Protein AF-K0SIJ0-F1 (afdb_monomer)

InterPro domains:
  IPR002189 F-actin-capping protein subunit alpha [PF01267] (3-101)
  IPR002189 F-actin-capping protein subunit alpha [PTHR10653] (5-101)
  IPR037282 F-actin-capping protein subunit alpha/beta [SSF90096] (18-100)
  IPR042276 F-actin-capping protein subunit alpha/beta, domain 2 [G3DSA:3.90.1150.210] (1-80)

Structure (mmCIF, N/CA/C/O backbone):
data_AF-K0SIJ0-F1
#
_entry.id   AF-K0SIJ0-F1
#
loop_
_atom_site.group_PDB
_atom_site.id
_atom_site.type_symbol
_atom_site.label_atom_id
_atom_site.label_alt_id
_atom_site.label_comp_id
_atom_site.label_asym_id
_atom_site.label_entity_id
_atom_site.label_seq_id
_atom_site.pdbx_PDB_ins_code
_atom_site.Cartn_x
_atom_site.Cartn_y
_atom_site.Cartn_z
_atom_site.occupancy
_atom_site.B_iso_or_equiv
_atom_site.auth_seq_id
_atom_site.auth_comp_id
_atom_site.auth_asym_id
_atom_site.auth_atom_id
_atom_site.pdbx_PDB_model_num
ATOM 1 N N . GLY A 1 1 ? -9.998 -0.681 32.435 1.00 68.94 1 GLY A N 1
ATOM 2 C CA . GLY A 1 1 ? -10.639 -0.307 31.168 1.00 68.94 1 GLY A CA 1
ATOM 3 C C . GLY A 1 1 ? -10.940 -1.568 30.394 1.00 68.94 1 GLY A C 1
ATOM 4 O O . GLY A 1 1 ? -10.739 -2.656 30.930 1.00 68.94 1 GLY A O 1
ATOM 5 N N . GLY A 1 2 ? -11.420 -1.423 29.164 1.00 82.19 2 GLY A N 1
ATOM 6 C CA . GLY A 1 2 ? -11.471 -2.531 28.208 1.00 82.19 2 GLY A CA 1
ATOM 7 C C . GLY A 1 2 ? -10.189 -2.582 27.381 1.00 82.19 2 GLY A C 1
ATOM 8 O O . GLY A 1 2 ? -9.388 -1.650 27.427 1.00 82.19 2 GLY A O 1
ATOM 9 N N . THR A 1 3 ? -10.002 -3.644 26.606 1.00 89.12 3 THR A N 1
ATOM 10 C CA . THR A 1 3 ? -8.969 -3.703 25.566 1.00 89.12 3 THR A CA 1
ATOM 11 C C . THR A 1 3 ? -9.605 -4.017 24.219 1.00 89.12 3 THR A C 1
ATOM 13 O O . THR A 1 3 ? -10.635 -4.689 24.145 1.00 89.12 3 THR A O 1
ATOM 16 N N . VAL A 1 4 ? -9.002 -3.506 23.149 1.00 90.44 4 VAL A N 1
ATOM 17 C CA . VAL A 1 4 ? -9.389 -3.780 21.763 1.00 90.44 4 VAL A CA 1
ATOM 18 C C . VAL A 1 4 ? -8.168 -4.310 21.026 1.00 90.44 4 VAL A C 1
ATOM 20 O O . VAL A 1 4 ? -7.085 -3.743 21.121 1.00 90.44 4 VAL A O 1
ATOM 23 N N . SER A 1 5 ? -8.352 -5.403 20.298 1.00 93.38 5 SER A N 1
ATOM 24 C CA . SER A 1 5 ? -7.371 -5.996 19.387 1.00 93.38 5 SER A CA 1
ATOM 25 C C . SER A 1 5 ? -8.087 -6.417 18.113 1.00 93.38 5 SER A C 1
ATOM 27 O O . SER A 1 5 ? -9.277 -6.744 18.158 1.00 93.38 5 SER A O 1
ATOM 29 N N . GLY A 1 6 ? -7.381 -6.482 16.991 1.00 92.88 6 GLY A N 1
ATOM 30 C CA . GLY A 1 6 ? -8.008 -6.919 15.750 1.00 92.88 6 GLY A CA 1
ATOM 31 C C . GLY A 1 6 ? -7.063 -6.939 14.566 1.00 92.88 6 GLY A C 1
ATOM 32 O O . GLY A 1 6 ? -5.880 -6.639 14.686 1.00 92.88 6 GLY A O 1
ATOM 33 N N . ASN A 1 7 ? -7.611 -7.301 13.410 1.00 93.81 7 ASN A N 1
ATOM 34 C CA . ASN A 1 7 ? -6.877 -7.334 12.156 1.00 93.81 7 ASN A CA 1
ATOM 35 C C . ASN A 1 7 ? -7.584 -6.465 11.118 1.00 93.81 7 ASN A C 1
ATOM 37 O O . ASN A 1 7 ? -8.798 -6.577 10.945 1.00 93.81 7 ASN A O 1
ATOM 41 N N . THR A 1 8 ? -6.807 -5.691 10.369 1.00 93.69 8 THR A N 1
ATOM 42 C CA . THR A 1 8 ? -7.262 -5.008 9.157 1.00 93.69 8 THR A CA 1
ATOM 43 C C . THR A 1 8 ? -6.811 -5.811 7.948 1.00 93.69 8 THR A C 1
ATOM 45 O O . THR A 1 8 ? -5.625 -6.110 7.792 1.00 93.69 8 THR A O 1
ATOM 48 N N . VAL A 1 9 ? -7.760 -6.161 7.081 1.00 95.25 9 VAL A N 1
ATOM 49 C CA . VAL A 1 9 ? -7.507 -6.913 5.848 1.00 95.25 9 VAL A CA 1
ATOM 50 C C . VAL A 1 9 ? -7.860 -6.036 4.655 1.00 95.25 9 VAL A C 1
ATOM 52 O O . VAL A 1 9 ? -8.988 -5.561 4.545 1.00 95.25 9 VAL A O 1
ATOM 55 N N . VAL A 1 10 ? -6.895 -5.830 3.759 1.00 94.62 10 VAL A N 1
ATOM 56 C CA . VAL A 1 10 ? -7.072 -5.060 2.524 1.00 94.62 10 VAL A CA 1
ATOM 57 C C . VAL A 1 10 ? -6.821 -5.969 1.333 1.00 94.62 10 VAL A C 1
ATOM 59 O O . VAL A 1 10 ? -5.711 -6.467 1.139 1.00 94.62 10 VAL A O 1
ATOM 62 N N . CYS A 1 11 ? -7.863 -6.147 0.526 1.00 95.31 11 CYS A N 1
ATOM 63 C CA . CYS A 1 11 ? -7.836 -6.927 -0.701 1.00 95.31 11 CYS A CA 1
ATOM 64 C C . CYS A 1 11 ? -8.227 -6.023 -1.865 1.00 95.31 11 CYS A C 1
ATOM 66 O O . CYS A 1 11 ? -9.340 -5.496 -1.886 1.00 95.31 11 CYS A O 1
ATOM 68 N N . THR A 1 12 ? -7.339 -5.851 -2.839 1.00 92.81 12 THR A N 1
ATOM 69 C CA . THR A 1 12 ? -7.667 -5.133 -4.073 1.00 92.81 12 THR A CA 1
ATOM 70 C C . THR A 1 12 ? -7.276 -5.954 -5.290 1.00 92.81 12 THR A C 1
ATOM 72 O O . THR A 1 12 ? -6.305 -6.713 -5.283 1.00 92.81 12 THR A O 1
ATOM 75 N N . LEU A 1 13 ? -8.075 -5.807 -6.340 1.00 93.56 13 LEU A N 1
ATOM 76 C CA . LEU A 1 13 ? -7.885 -6.448 -7.628 1.00 93.56 13 LEU A CA 1
ATOM 77 C C . LEU A 1 13 ? -7.997 -5.367 -8.697 1.00 93.56 13 LEU A C 1
ATOM 79 O O . LEU A 1 13 ? -9.026 -4.702 -8.801 1.00 93.56 13 LEU A O 1
ATOM 83 N N . ALA A 1 14 ? -6.948 -5.223 -9.497 1.00 92.81 14 ALA A N 1
ATOM 84 C CA . ALA A 1 14 ? -6.950 -4.403 -10.694 1.00 92.81 14 ALA A CA 1
ATOM 85 C C . ALA A 1 14 ? -6.738 -5.308 -11.909 1.00 92.81 14 ALA A C 1
ATOM 87 O O . ALA A 1 14 ? -5.757 -6.055 -11.985 1.00 92.81 14 ALA A O 1
ATOM 88 N N . PHE A 1 15 ? -7.668 -5.235 -12.858 1.00 92.88 15 PHE A N 1
ATOM 89 C CA . PHE A 1 15 ? -7.581 -5.930 -14.133 1.00 92.88 15 PHE A CA 1
ATOM 90 C C . PHE A 1 15 ? -7.748 -4.910 -15.259 1.00 92.88 15 PHE A C 1
ATOM 92 O O . PHE A 1 15 ? -8.817 -4.342 -15.455 1.00 92.88 15 PHE A O 1
ATOM 99 N N . GLU A 1 16 ? -6.675 -4.644 -15.994 1.00 91.31 16 GLU A N 1
ATOM 100 C CA . GLU A 1 16 ? -6.721 -3.753 -17.152 1.00 91.31 16 GLU A CA 1
ATOM 101 C C . GLU A 1 16 ? -5.650 -4.170 -18.162 1.00 91.31 16 GLU A C 1
ATOM 103 O O . GLU A 1 16 ? -4.560 -4.603 -17.787 1.00 91.31 16 GLU A O 1
ATOM 108 N N . SER A 1 17 ? -5.967 -4.070 -19.458 1.00 83.38 17 SER A N 1
ATOM 109 C CA . SER A 1 17 ? -5.029 -4.322 -20.566 1.00 83.38 17 SER A CA 1
ATOM 110 C C . SER A 1 17 ? -4.270 -5.661 -20.482 1.00 83.38 17 SER A C 1
ATOM 112 O O . SER A 1 17 ? -3.088 -5.743 -20.807 1.00 83.38 17 SER A O 1
ATOM 114 N N . GLY A 1 18 ? -4.946 -6.726 -20.036 1.00 81.88 18 GLY A N 1
ATOM 115 C CA . GLY A 1 18 ? -4.373 -8.075 -19.933 1.00 81.88 18 GLY A CA 1
ATOM 116 C C . GLY A 1 18 ? -3.495 -8.320 -18.700 1.00 81.88 18 GLY A C 1
ATOM 117 O O . GLY A 1 18 ? -3.004 -9.434 -18.526 1.00 81.88 18 GLY A O 1
ATOM 118 N N . ALA A 1 19 ? -3.318 -7.326 -17.827 1.00 82.38 19 ALA A N 1
ATOM 119 C CA . ALA A 1 19 ? -2.667 -7.503 -16.536 1.00 82.38 19 ALA A CA 1
ATOM 120 C C . ALA A 1 19 ? -3.692 -7.859 -15.447 1.00 82.38 19 ALA A C 1
ATOM 122 O O . ALA A 1 19 ? -4.802 -7.330 -15.428 1.00 82.38 19 ALA A O 1
ATOM 123 N N . ASN A 1 20 ? -3.293 -8.735 -14.523 1.00 93.56 20 ASN A N 1
ATOM 124 C CA . ASN A 1 20 ? -4.025 -9.061 -13.299 1.00 93.56 20 ASN A CA 1
ATOM 125 C C . ASN A 1 20 ? -3.108 -8.749 -12.115 1.00 93.56 20 ASN A C 1
ATOM 127 O O . ASN A 1 20 ? -2.128 -9.462 -11.883 1.00 93.56 20 ASN A O 1
ATOM 131 N N . VAL A 1 21 ? -3.393 -7.652 -11.417 1.00 93.31 21 VAL A N 1
ATOM 132 C CA . VAL A 1 21 ? -2.611 -7.191 -10.268 1.00 93.31 21 VAL A CA 1
ATOM 133 C C . VAL A 1 21 ? -3.479 -7.287 -9.026 1.00 93.31 21 VAL A C 1
ATOM 135 O O . VAL A 1 21 ? -4.582 -6.746 -8.979 1.00 93.31 21 VAL A O 1
ATOM 138 N N . GLN A 1 22 ? -2.964 -7.979 -8.015 1.00 94.88 22 GLN A N 1
ATOM 139 C CA . GLN A 1 22 ? -3.660 -8.214 -6.758 1.00 94.88 22 GLN A CA 1
ATOM 140 C C . GLN A 1 22 ? -2.808 -7.733 -5.595 1.00 94.88 22 GLN A C 1
ATOM 142 O O . GLN A 1 22 ? -1.605 -7.997 -5.545 1.00 94.88 22 GLN A O 1
ATOM 147 N N . LEU A 1 23 ? -3.452 -7.058 -4.651 1.00 94.12 23 LEU A N 1
ATOM 148 C CA . LEU A 1 23 ? -2.889 -6.743 -3.349 1.00 94.12 23 LEU A CA 1
ATOM 149 C C . LEU A 1 23 ? -3.697 -7.491 -2.296 1.00 94.12 23 LEU A C 1
ATOM 151 O O . LEU A 1 23 ? -4.915 -7.351 -2.231 1.00 94.12 23 LEU A O 1
ATOM 155 N N . HIS A 1 24 ? -3.001 -8.247 -1.455 1.00 95.88 24 HIS A N 1
ATOM 156 C CA . HIS A 1 24 ? -3.559 -8.846 -0.253 1.00 95.88 24 HIS A CA 1
ATOM 157 C C . HIS A 1 24 ? -2.659 -8.466 0.918 1.00 95.88 24 HIS A C 1
ATOM 159 O O . HIS A 1 24 ? -1.501 -8.884 0.974 1.00 95.88 24 HIS A O 1
ATOM 165 N N . SER A 1 25 ? -3.177 -7.655 1.833 1.00 95.56 25 SER A N 1
ATOM 166 C CA . SER A 1 25 ? -2.448 -7.196 3.011 1.00 95.56 25 SER A CA 1
ATOM 167 C C . SER A 1 25 ? -3.252 -7.469 4.270 1.00 95.56 25 SER A C 1
ATOM 169 O O . SER A 1 25 ? -4.467 -7.275 4.306 1.00 95.56 25 SER A O 1
ATOM 171 N N . THR A 1 26 ? -2.563 -7.916 5.311 1.00 95.44 26 THR A N 1
ATOM 172 C CA . THR A 1 26 ? -3.140 -8.141 6.633 1.00 95.44 26 THR A CA 1
ATOM 173 C C . THR A 1 26 ? -2.255 -7.456 7.656 1.00 95.44 26 THR A C 1
ATOM 175 O O . THR A 1 26 ? -1.058 -7.732 7.732 1.00 95.44 26 THR A O 1
ATOM 178 N N . LEU A 1 27 ? -2.842 -6.545 8.423 1.00 94.00 27 LEU A N 1
ATOM 179 C CA . LEU A 1 27 ? -2.191 -5.877 9.540 1.00 94.00 27 LEU A CA 1
ATOM 180 C C . LEU A 1 27 ? -2.880 -6.323 10.821 1.00 94.00 27 LEU A C 1
ATOM 182 O O . LEU A 1 27 ? -4.094 -6.187 10.943 1.00 94.00 27 LEU A O 1
ATOM 186 N N . SER A 1 28 ? -2.102 -6.851 11.756 1.00 94.44 28 SER A N 1
ATOM 187 C CA . SER A 1 28 ? -2.576 -7.203 13.089 1.00 94.44 28 SER A CA 1
ATOM 188 C C . SER A 1 28 ? -2.250 -6.092 14.070 1.00 94.44 28 SER A C 1
ATOM 190 O O . SER A 1 28 ? -1.145 -5.550 14.046 1.00 94.44 28 SER A O 1
ATOM 192 N N . PHE A 1 29 ? -3.214 -5.789 14.929 1.00 93.12 29 PHE A N 1
ATOM 193 C CA . PHE A 1 29 ? -3.084 -4.846 16.025 1.00 93.12 29 PHE A CA 1
ATOM 194 C C . PHE A 1 29 ? -3.183 -5.607 17.340 1.00 93.12 29 PHE A C 1
ATOM 196 O O . PHE A 1 29 ? -4.179 -6.292 17.608 1.00 93.12 29 PHE A O 1
ATOM 203 N N . ASP A 1 30 ? -2.138 -5.469 18.150 1.00 91.25 30 ASP A N 1
ATOM 204 C CA . ASP A 1 30 ? -2.096 -6.011 19.502 1.00 91.25 30 ASP A CA 1
ATOM 205 C C . ASP A 1 30 ? -3.154 -5.350 20.394 1.00 91.25 30 ASP A C 1
ATOM 207 O O . ASP A 1 30 ? -3.767 -4.343 20.034 1.00 91.25 30 ASP A O 1
ATOM 211 N N . GLN A 1 31 ? -3.386 -5.923 21.577 1.00 90.06 31 GLN A N 1
ATOM 212 C CA . GLN A 1 31 ? -4.323 -5.343 22.535 1.00 90.06 31 GLN A CA 1
ATOM 213 C C . GLN A 1 31 ? -3.916 -3.923 22.916 1.00 90.06 31 GLN A C 1
ATOM 215 O O . GLN A 1 31 ? -2.841 -3.695 23.470 1.00 90.06 31 GLN A O 1
ATOM 220 N N . VAL A 1 32 ? -4.832 -2.987 22.689 1.00 87.88 32 VAL A N 1
ATOM 221 C CA . VAL A 1 32 ? -4.715 -1.617 23.165 1.00 87.88 32 VAL A CA 1
ATOM 222 C C . VAL A 1 32 ? -5.803 -1.327 24.181 1.00 87.88 32 VAL A C 1
ATOM 224 O O . VAL A 1 32 ? -6.965 -1.681 23.984 1.00 87.88 32 VAL A O 1
ATOM 227 N N . GLU A 1 33 ? -5.427 -0.670 25.273 1.00 85.88 33 GLU A N 1
ATOM 228 C CA . GLU A 1 33 ? -6.369 -0.215 26.286 1.00 85.88 33 GLU A CA 1
ATOM 229 C C . GLU A 1 33 ? -7.323 0.847 25.744 1.00 85.88 33 GLU A C 1
ATOM 231 O O . GLU A 1 33 ? -6.938 1.755 25.001 1.00 85.88 33 GLU A O 1
ATOM 236 N N . VAL A 1 34 ? -8.582 0.738 26.162 1.00 84.06 34 VAL A N 1
ATOM 237 C CA . VAL A 1 34 ? -9.640 1.674 25.809 1.00 84.06 34 VAL A CA 1
ATOM 238 C C . VAL A 1 34 ? -10.378 2.135 27.059 1.00 84.06 34 VAL A C 1
ATOM 240 O O . VAL A 1 34 ? -11.042 1.351 27.752 1.00 84.06 34 VAL A O 1
ATOM 243 N N . GLY A 1 35 ? -10.281 3.443 27.297 1.00 69.81 35 GLY A N 1
ATOM 244 C CA . GLY A 1 35 ? -10.971 4.157 28.364 1.00 69.81 35 GLY A CA 1
ATOM 245 C C . GLY A 1 35 ? -10.471 3.837 29.783 1.00 69.81 35 GLY A C 1
ATOM 246 O O . GLY A 1 35 ? -9.769 2.847 30.016 1.00 69.81 35 GLY A O 1
ATOM 247 N N . PRO A 1 36 ? -10.842 4.669 30.771 1.00 67.81 36 PRO A N 1
ATOM 248 C CA . PRO A 1 36 ? -10.555 4.391 32.175 1.00 67.81 36 PRO A CA 1
ATOM 249 C C . PRO A 1 36 ? -11.266 3.105 32.659 1.00 67.81 36 PRO A C 1
ATOM 251 O O . PRO A 1 36 ? -12.228 2.646 32.039 1.00 67.81 36 PRO A O 1
ATOM 254 N N . PRO A 1 37 ? -10.810 2.471 33.758 1.00 62.44 37 PRO A N 1
ATOM 255 C CA . PRO A 1 37 ? -11.571 1.425 34.446 1.00 62.44 37 PRO A CA 1
ATOM 256 C C . PRO A 1 37 ? -12.950 1.966 34.836 1.00 62.44 37 PRO A C 1
ATOM 258 O O . PRO A 1 37 ? -13.052 2.931 35.584 1.00 62.44 37 PRO A O 1
ATOM 261 N N . THR A 1 38 ? -14.000 1.386 34.263 1.00 58.62 38 THR A N 1
ATOM 262 C CA . THR A 1 38 ? -15.373 1.893 34.327 1.00 58.62 38 THR A CA 1
ATOM 263 C C . THR A 1 38 ? -15.926 1.912 35.752 1.00 58.62 38 THR A C 1
ATOM 265 O O . THR A 1 38 ? -16.074 0.862 36.375 1.00 58.62 38 THR A O 1
ATOM 268 N N . LEU A 1 39 ? -16.323 3.100 36.217 1.00 56.56 39 LEU A N 1
ATOM 269 C CA . LEU A 1 39 ? -17.556 3.269 36.986 1.00 56.56 39 LEU A CA 1
ATOM 270 C C . LEU A 1 39 ? -18.689 3.441 35.959 1.00 56.56 39 LEU A C 1
ATOM 272 O O . LEU A 1 39 ? -18.492 4.088 34.936 1.00 56.56 39 LEU A O 1
ATOM 276 N N . LEU A 1 40 ? -19.829 2.801 36.206 1.00 57.31 40 LEU A N 1
ATOM 277 C CA . LEU A 1 40 ? -20.952 2.516 35.294 1.00 57.31 40 LEU A CA 1
ATOM 278 C C . LEU A 1 40 ? -21.629 3.701 34.559 1.00 57.31 40 LEU A C 1
ATOM 280 O O . LEU A 1 40 ? -22.631 3.478 33.892 1.00 57.31 40 LEU A O 1
ATOM 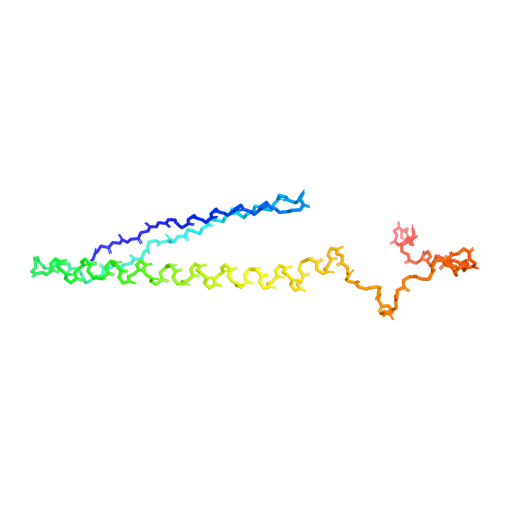284 N N . GLU A 1 41 ? -21.146 4.939 34.659 1.00 58.88 41 GLU A N 1
ATOM 285 C CA . GLU A 1 41 ? -21.980 6.118 34.371 1.00 58.88 41 GLU A CA 1
ATOM 286 C C . GLU A 1 41 ? -21.829 6.767 32.985 1.00 58.88 41 GLU A C 1
ATOM 288 O O . GLU A 1 41 ? -22.529 7.738 32.726 1.00 58.88 41 GLU A O 1
ATOM 293 N N . ASP A 1 42 ? -21.012 6.255 32.053 1.00 74.31 42 ASP A N 1
ATOM 294 C CA . ASP A 1 42 ? -20.912 6.913 30.734 1.00 74.31 42 ASP A CA 1
ATOM 295 C C . ASP A 1 42 ? -20.567 5.974 29.559 1.00 74.31 42 ASP A C 1
ATOM 297 O O . ASP A 1 42 ? -19.508 6.043 28.925 1.00 74.31 42 ASP A O 1
ATOM 301 N N . GLU A 1 43 ? -21.496 5.066 29.244 1.00 80.75 43 GLU A N 1
ATOM 302 C CA . GLU A 1 43 ? -21.400 4.132 28.107 1.00 80.75 43 GLU A CA 1
ATOM 303 C C . GLU A 1 43 ? -21.112 4.847 26.773 1.00 80.75 43 GLU A C 1
ATOM 305 O O . GLU A 1 43 ? -20.359 4.341 25.938 1.00 80.75 43 GLU A O 1
ATOM 310 N N . ALA A 1 44 ? -21.657 6.055 26.585 1.00 83.19 44 ALA A N 1
ATOM 311 C CA . ALA A 1 44 ? -21.454 6.857 25.382 1.00 83.19 44 ALA A CA 1
ATOM 312 C C . ALA A 1 44 ? -19.994 7.324 25.223 1.00 83.19 44 ALA A C 1
ATOM 314 O O . ALA A 1 44 ? -19.442 7.270 24.119 1.00 83.19 44 ALA A O 1
ATOM 315 N N . LEU A 1 45 ? -19.340 7.743 26.313 1.00 82.25 45 LEU A N 1
ATOM 316 C CA . LEU A 1 45 ? -17.921 8.122 26.294 1.00 82.25 45 LEU A CA 1
ATOM 317 C C . LEU A 1 45 ? -17.017 6.913 26.050 1.00 82.25 45 LEU A C 1
ATOM 319 O O . LEU A 1 45 ? -15.995 7.020 25.361 1.00 82.25 45 LEU A O 1
ATOM 323 N N . TRP A 1 46 ? -17.400 5.754 26.578 1.00 83.94 46 TRP A N 1
ATOM 324 C CA . TRP A 1 46 ? -16.661 4.519 26.356 1.00 83.94 46 TRP A CA 1
ATOM 325 C C . TRP A 1 46 ? -16.754 4.053 24.897 1.00 83.94 46 TRP A C 1
ATOM 327 O O . TRP A 1 46 ? -15.723 3.803 24.269 1.00 83.94 46 TRP A O 1
ATOM 337 N N . ALA A 1 47 ? -17.957 4.049 24.313 1.00 86.44 47 ALA A N 1
ATOM 338 C CA . ALA A 1 47 ? -18.158 3.749 22.894 1.00 86.44 47 ALA A CA 1
ATOM 339 C C . ALA A 1 47 ? -17.371 4.710 21.988 1.00 86.44 47 ALA A C 1
ATOM 341 O O . ALA A 1 47 ? -16.713 4.274 21.042 1.00 86.44 47 ALA A O 1
ATOM 342 N N . LYS A 1 48 ? -17.363 6.008 22.317 1.00 88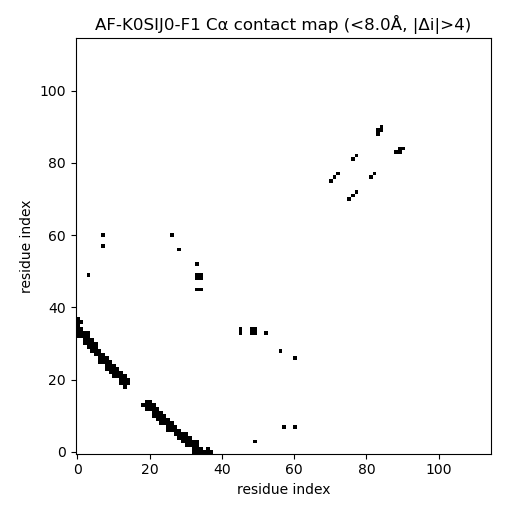.69 48 LYS A N 1
ATOM 343 C CA . LYS A 1 48 ? -16.550 6.999 21.604 1.00 88.69 48 LYS A CA 1
ATOM 344 C C . LYS A 1 48 ? -15.054 6.677 21.678 1.00 88.69 48 LYS A C 1
ATOM 346 O O . LYS A 1 48 ? -14.383 6.711 20.654 1.00 88.69 48 LYS A O 1
ATOM 351 N N . SER A 1 49 ? -14.553 6.290 22.851 1.00 87.88 49 SER A N 1
ATOM 352 C CA . SER A 1 49 ? -13.142 5.920 23.037 1.00 87.88 49 SER A CA 1
ATOM 353 C C . SER A 1 49 ? -12.738 4.705 22.191 1.00 87.88 49 SER A C 1
ATOM 355 O O . SER A 1 49 ? -11.627 4.662 21.664 1.00 87.88 49 SER A O 1
ATOM 357 N N . ILE A 1 50 ? -13.639 3.728 22.029 1.00 89.81 50 ILE A N 1
ATOM 358 C CA . ILE A 1 50 ? -13.424 2.568 21.149 1.00 89.81 50 ILE A CA 1
ATOM 359 C C . ILE A 1 50 ? -13.319 3.015 19.694 1.00 89.81 50 ILE A C 1
ATOM 361 O O . ILE A 1 50 ? -12.370 2.638 19.009 1.00 89.81 50 ILE A O 1
ATOM 365 N N . ILE A 1 51 ? -14.269 3.830 19.233 1.00 92.06 51 ILE A N 1
ATOM 366 C CA . ILE A 1 51 ? -14.296 4.325 17.851 1.00 92.06 51 ILE A CA 1
ATOM 367 C C . ILE A 1 51 ? -13.045 5.154 17.554 1.00 92.06 51 ILE A C 1
ATOM 369 O O . ILE A 1 51 ? -12.403 4.940 16.527 1.00 92.06 51 ILE A O 1
ATOM 373 N N . ASP A 1 52 ? -12.660 6.046 18.468 1.00 91.62 52 ASP A N 1
ATOM 374 C CA . ASP A 1 52 ? -11.455 6.862 18.326 1.00 91.62 52 ASP A CA 1
ATOM 375 C C . ASP A 1 52 ? -10.206 5.973 18.213 1.00 91.62 52 ASP A C 1
ATOM 377 O O . ASP A 1 52 ? -9.340 6.223 17.371 1.00 91.62 52 ASP A O 1
ATOM 381 N N . ARG A 1 53 ? -10.129 4.880 18.988 1.00 91.62 53 ARG A N 1
ATOM 382 C CA . ARG A 1 53 ? -9.001 3.946 18.895 1.00 91.62 53 ARG A CA 1
ATOM 383 C C . ARG A 1 53 ? -8.986 3.167 17.583 1.00 91.62 53 ARG A C 1
ATOM 385 O O . ARG A 1 53 ? -7.914 3.013 17.002 1.00 91.62 53 ARG A O 1
ATOM 392 N N . ILE A 1 54 ? -10.144 2.703 17.114 1.00 92.88 54 ILE A N 1
ATOM 393 C CA . ILE A 1 54 ? -10.275 2.024 15.816 1.00 92.88 54 ILE A CA 1
ATOM 394 C C . ILE A 1 54 ? -9.820 2.947 14.692 1.00 92.88 54 I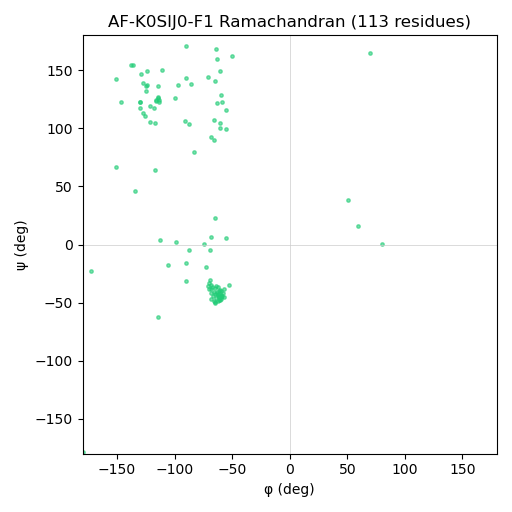LE A C 1
ATOM 396 O O . ILE A 1 54 ? -8.981 2.547 13.890 1.00 92.88 54 ILE A O 1
ATOM 400 N N . ARG A 1 55 ? -10.276 4.201 14.694 1.00 94.00 55 ARG A N 1
ATOM 401 C CA . ARG A 1 55 ? -9.874 5.194 13.697 1.00 94.00 55 ARG A CA 1
ATOM 402 C C . ARG A 1 55 ? -8.358 5.393 13.658 1.00 94.00 55 ARG A C 1
ATOM 404 O O . ARG A 1 55 ? -7.776 5.390 12.581 1.00 94.00 55 ARG A O 1
ATOM 411 N N . CYS A 1 56 ? -7.701 5.512 14.814 1.00 92.06 56 CYS A N 1
ATOM 412 C CA . CYS A 1 56 ? -6.239 5.615 14.850 1.00 92.06 56 CYS A CA 1
ATOM 413 C C . CYS A 1 56 ? -5.544 4.384 14.244 1.00 92.06 56 CYS A C 1
ATOM 415 O O . CYS A 1 56 ? -4.542 4.537 13.551 1.00 92.06 56 CYS A O 1
ATOM 417 N N . MET A 1 57 ? -6.065 3.176 14.490 1.00 92.50 57 MET A N 1
ATOM 418 C CA . MET A 1 57 ? -5.521 1.945 13.898 1.00 92.50 57 MET A CA 1
ATOM 419 C C . MET A 1 5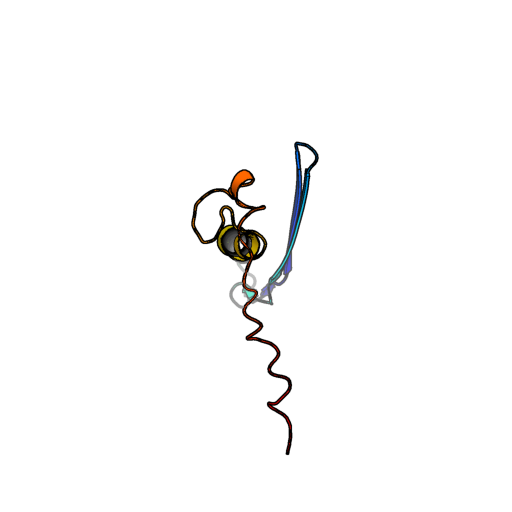7 ? -5.736 1.900 12.377 1.00 92.50 57 MET A C 1
ATOM 421 O O . MET A 1 57 ? -4.865 1.440 11.640 1.00 92.50 57 MET A O 1
ATOM 425 N N . GLU A 1 58 ? -6.869 2.404 11.884 1.00 94.19 58 GLU A N 1
ATOM 426 C CA . GLU A 1 58 ? -7.136 2.529 10.446 1.00 94.19 58 GLU A CA 1
ATOM 427 C C . GLU A 1 58 ? -6.202 3.544 9.773 1.00 94.19 58 GLU A C 1
ATOM 429 O O . GLU A 1 58 ? -5.628 3.241 8.724 1.00 94.19 58 GLU A O 1
ATOM 434 N N . ASP A 1 59 ? -5.992 4.707 10.394 1.00 95.12 59 ASP A N 1
ATOM 435 C CA . ASP A 1 59 ? -5.069 5.733 9.898 1.00 95.12 59 ASP A CA 1
ATOM 436 C C . ASP A 1 59 ? -3.630 5.180 9.808 1.00 95.12 59 ASP A C 1
ATOM 438 O O . ASP A 1 59 ? -2.968 5.326 8.775 1.00 95.12 59 ASP A O 1
ATOM 442 N N . GLU A 1 60 ? -3.173 4.452 10.836 1.00 92.88 60 GLU A N 1
ATOM 443 C CA . GLU A 1 60 ? -1.869 3.771 10.836 1.00 92.88 60 GLU A CA 1
ATOM 444 C C . GLU A 1 60 ? -1.771 2.716 9.718 1.00 92.88 60 GLU A C 1
ATOM 446 O O . GLU A 1 60 ? -0.744 2.602 9.036 1.00 92.88 60 GLU A O 1
ATOM 451 N N . ALA A 1 61 ? -2.846 1.956 9.477 1.00 93.75 61 ALA A N 1
ATOM 452 C CA . ALA A 1 61 ? -2.876 0.968 8.403 1.00 93.75 61 ALA A CA 1
ATOM 453 C C . ALA A 1 61 ? -2.715 1.611 7.019 1.00 93.75 61 ALA A C 1
ATOM 455 O O . ALA A 1 61 ? -1.955 1.106 6.183 1.00 93.75 61 ALA A O 1
ATOM 456 N N . ILE A 1 62 ? -3.404 2.729 6.781 1.00 95.25 62 ILE A N 1
ATOM 457 C CA . ILE A 1 62 ? -3.330 3.483 5.525 1.00 95.25 62 ILE A CA 1
ATOM 458 C C . ILE A 1 62 ? -1.920 4.042 5.322 1.00 95.25 62 ILE A C 1
ATOM 460 O O . ILE A 1 62 ? -1.346 3.894 4.238 1.00 95.25 62 ILE A O 1
ATOM 464 N N . GLU A 1 63 ? -1.333 4.644 6.356 1.00 95.94 63 GLU A N 1
ATOM 465 C CA . GLU A 1 63 ? 0.026 5.186 6.289 1.00 95.94 63 GLU A CA 1
ATOM 466 C C . GLU A 1 63 ? 1.051 4.093 5.956 1.00 95.94 63 GLU A C 1
ATOM 468 O O . GLU A 1 63 ? 1.875 4.255 5.046 1.00 95.94 63 GLU A O 1
ATOM 473 N N . LYS A 1 64 ? 0.952 2.933 6.614 1.00 94.56 64 LYS A N 1
ATOM 474 C CA . LYS A 1 64 ? 1.840 1.793 6.363 1.00 94.56 64 LYS A CA 1
ATOM 475 C C . LYS A 1 64 ? 1.700 1.245 4.943 1.00 94.56 64 LYS A C 1
ATOM 477 O O . LYS A 1 64 ? 2.713 0.941 4.309 1.00 94.56 64 LYS A O 1
ATOM 482 N N . LEU A 1 65 ? 0.479 1.152 4.414 1.00 95.44 65 LEU A N 1
ATOM 483 C CA . LEU A 1 65 ? 0.242 0.733 3.028 1.00 95.44 65 LEU A CA 1
ATOM 484 C C . LEU A 1 65 ? 0.847 1.716 2.018 1.00 95.44 65 LEU A C 1
ATOM 486 O O . LEU A 1 65 ? 1.488 1.286 1.056 1.00 95.44 65 LEU A O 1
ATOM 490 N N . ASN A 1 66 ? 0.705 3.020 2.254 1.00 95.25 66 ASN A N 1
ATOM 491 C CA . ASN A 1 66 ? 1.296 4.052 1.400 1.00 95.25 66 ASN A CA 1
ATOM 492 C C . ASN A 1 66 ? 2.830 4.011 1.429 1.00 95.25 66 ASN A C 1
ATOM 494 O O . ASN A 1 66 ? 3.476 4.082 0.379 1.00 95.25 66 ASN A O 1
ATOM 498 N N . SER A 1 67 ? 3.415 3.841 2.616 1.00 95.31 67 SER A N 1
ATOM 499 C CA . SER A 1 67 ? 4.862 3.681 2.785 1.00 95.31 67 SER A CA 1
ATOM 500 C C . SER A 1 67 ? 5.379 2.440 2.046 1.00 95.31 67 SER A C 1
ATOM 502 O O . SER A 1 67 ? 6.306 2.539 1.238 1.00 95.31 67 SER A O 1
ATOM 504 N N . MET A 1 68 ? 4.705 1.296 2.210 1.00 94.00 68 MET A N 1
ATOM 505 C CA . MET A 1 68 ? 5.027 0.052 1.503 1.00 94.00 68 MET A CA 1
ATOM 506 C C . MET A 1 68 ? 4.954 0.225 -0.021 1.00 94.00 68 MET A C 1
ATOM 508 O O . MET A 1 68 ? 5.849 -0.218 -0.743 1.00 94.00 68 MET A O 1
ATOM 512 N N . PHE A 1 69 ? 3.918 0.892 -0.535 1.00 94.12 69 PHE A N 1
ATOM 513 C CA . PHE A 1 69 ? 3.801 1.169 -1.967 1.00 94.12 69 PHE A CA 1
ATOM 514 C C . PHE A 1 69 ? 4.960 2.041 -2.483 1.00 94.12 69 PHE A C 1
ATOM 516 O O . PHE A 1 69 ? 5.539 1.764 -3.542 1.00 94.12 69 PHE A O 1
ATOM 523 N N . SER A 1 70 ? 5.341 3.071 -1.724 1.00 95.19 70 SER A N 1
ATOM 524 C CA . SER A 1 70 ? 6.486 3.928 -2.045 1.00 95.19 70 SER A CA 1
ATOM 525 C C . SER A 1 70 ? 7.797 3.133 -2.085 1.00 95.19 70 SER A C 1
ATOM 527 O O . SER A 1 70 ? 8.560 3.235 -3.049 1.00 95.19 70 SER A O 1
ATOM 529 N N . GLU A 1 71 ? 8.041 2.264 -1.103 1.00 94.88 71 GLU A N 1
ATOM 530 C CA . GLU A 1 71 ? 9.231 1.407 -1.060 1.00 94.88 71 GLU A CA 1
ATOM 531 C C . GLU A 1 71 ? 9.290 0.444 -2.256 1.00 94.88 71 GLU A C 1
ATOM 533 O O . GLU A 1 71 ? 10.309 0.359 -2.956 1.00 94.88 71 GLU A O 1
ATOM 538 N N . VAL A 1 72 ? 8.183 -0.248 -2.540 1.00 94.12 72 VAL A N 1
ATOM 539 C CA . VAL A 1 72 ? 8.107 -1.213 -3.643 1.00 94.12 72 VAL A CA 1
ATOM 540 C C . VAL A 1 72 ? 8.349 -0.527 -4.987 1.00 94.12 72 VAL A C 1
ATOM 542 O O . VAL A 1 72 ? 9.165 -1.000 -5.785 1.00 94.12 72 VAL A O 1
ATOM 545 N N . SER A 1 73 ? 7.683 0.602 -5.232 1.00 91.62 73 SER A N 1
ATOM 546 C CA . SER A 1 73 ? 7.762 1.325 -6.506 1.00 91.62 73 SER A CA 1
ATOM 547 C C . SER A 1 73 ? 9.136 1.955 -6.758 1.00 91.62 73 SER A C 1
ATOM 549 O O . SER A 1 73 ? 9.641 1.936 -7.887 1.00 91.62 73 SER A O 1
ATOM 551 N N . THR A 1 74 ? 9.775 2.492 -5.718 1.00 90.75 74 THR A N 1
ATOM 552 C CA . THR A 1 74 ? 11.040 3.226 -5.858 1.00 90.75 74 THR A CA 1
ATOM 553 C C . THR A 1 74 ? 12.270 2.339 -5.736 1.00 90.75 74 THR A C 1
ATOM 555 O O . THR A 1 74 ? 13.276 2.618 -6.393 1.00 90.75 74 THR A O 1
ATOM 558 N N . THR A 1 75 ? 12.204 1.270 -4.943 1.00 92.50 75 THR A N 1
ATOM 559 C CA . THR A 1 75 ? 13.379 0.468 -4.587 1.00 92.50 75 THR A CA 1
ATOM 560 C C . THR A 1 75 ? 13.280 -0.939 -5.151 1.00 92.50 75 THR A C 1
ATOM 562 O O . THR A 1 75 ? 14.097 -1.318 -5.995 1.00 92.50 75 THR A O 1
ATOM 565 N N . SER A 1 76 ? 12.276 -1.711 -4.736 1.00 93.06 76 SER A N 1
ATOM 566 C CA . SER A 1 76 ? 12.202 -3.144 -5.050 1.00 93.06 76 SER A CA 1
ATOM 567 C C . SER A 1 76 ? 12.026 -3.406 -6.547 1.00 93.06 76 SER A C 1
ATOM 569 O O . SER A 1 76 ? 12.813 -4.150 -7.138 1.00 93.06 76 SER A O 1
ATOM 571 N N . LEU A 1 77 ? 11.077 -2.729 -7.203 1.00 93.69 77 LEU A N 1
ATOM 572 C CA . LEU A 1 77 ? 10.852 -2.897 -8.644 1.00 93.69 77 LEU A CA 1
ATOM 573 C C . LEU A 1 77 ? 12.046 -2.416 -9.479 1.00 93.69 77 LEU A C 1
ATOM 575 O O . LEU A 1 77 ? 12.422 -3.063 -10.457 1.00 93.69 77 LEU A O 1
ATOM 579 N N . ARG A 1 78 ? 12.706 -1.326 -9.068 1.00 91.19 78 ARG A N 1
ATOM 580 C CA . ARG A 1 78 ? 13.889 -0.803 -9.776 1.00 91.19 78 ARG A CA 1
ATOM 581 C C . ARG A 1 78 ? 15.110 -1.714 -9.654 1.00 91.19 78 ARG A C 1
ATOM 583 O O . ARG A 1 78 ? 15.931 -1.734 -10.572 1.00 91.19 78 ARG A O 1
ATOM 590 N N . ARG A 1 79 ? 15.237 -2.450 -8.542 1.00 91.06 79 ARG A N 1
ATOM 591 C CA . ARG A 1 79 ? 16.277 -3.476 -8.349 1.00 91.06 79 ARG A CA 1
ATOM 592 C C . ARG A 1 79 ? 16.036 -4.699 -9.229 1.00 91.06 79 ARG A C 1
ATOM 594 O O . ARG A 1 79 ? 17.000 -5.228 -9.768 1.00 91.06 79 ARG A O 1
ATOM 601 N N . LEU A 1 80 ? 14.777 -5.106 -9.403 1.00 94.38 80 LEU A N 1
ATOM 602 C CA . LEU A 1 80 ? 14.411 -6.205 -10.302 1.00 94.38 80 LEU A CA 1
ATOM 603 C C . LEU A 1 80 ? 14.716 -5.861 -11.761 1.00 94.38 80 LEU A C 1
ATOM 605 O O . LEU A 1 80 ? 15.372 -6.630 -12.461 1.00 94.38 80 LEU A O 1
ATOM 609 N N . ARG A 1 81 ? 14.261 -4.693 -12.227 1.00 93.62 81 ARG A N 1
ATOM 610 C CA . ARG A 1 81 ? 14.543 -4.225 -13.583 1.00 93.62 81 ARG A CA 1
ATOM 611 C C . ARG A 1 81 ? 14.666 -2.712 -13.610 1.00 93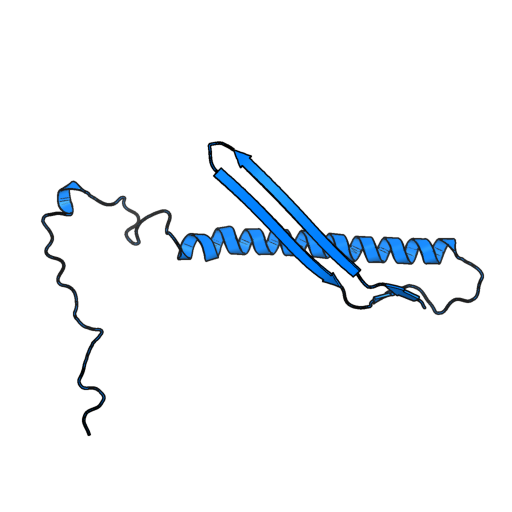.62 81 ARG A C 1
ATOM 613 O O . ARG A 1 81 ? 13.741 -1.974 -13.280 1.00 93.62 81 ARG A O 1
ATOM 620 N N . ARG A 1 82 ? 15.815 -2.243 -14.085 1.00 89.94 82 ARG A N 1
ATOM 621 C CA . ARG A 1 82 ? 16.042 -0.816 -14.300 1.00 89.94 82 ARG A CA 1
ATOM 622 C C . ARG A 1 82 ? 15.217 -0.324 -15.488 1.00 89.94 82 ARG A C 1
ATOM 624 O O . ARG A 1 82 ? 15.111 -1.010 -16.500 1.00 89.94 82 ARG A O 1
ATOM 631 N N . VAL A 1 83 ? 14.729 0.911 -15.391 1.00 91.19 83 VAL A N 1
ATOM 632 C CA . VAL A 1 83 ? 14.052 1.612 -16.499 1.00 91.19 83 VAL A CA 1
ATOM 633 C C . VAL A 1 83 ? 15.005 1.847 -17.678 1.00 91.19 83 VAL A C 1
ATOM 635 O O . VAL A 1 83 ? 14.602 1.761 -18.831 1.00 91.19 83 VAL A O 1
ATOM 638 N N . MET A 1 84 ? 16.282 2.109 -17.387 1.00 92.06 84 MET A N 1
ATOM 639 C CA . MET A 1 84 ? 17.353 2.273 -18.371 1.00 92.06 84 MET A CA 1
ATOM 640 C C . MET A 1 84 ? 18.612 1.516 -17.925 1.00 92.06 84 MET A C 1
ATOM 642 O O . MET A 1 84 ? 18.842 1.355 -16.714 1.00 92.06 84 MET A O 1
ATOM 646 N N . PRO A 1 85 ? 19.478 1.113 -18.872 1.00 90.75 85 PRO A N 1
ATOM 647 C CA . PRO A 1 85 ? 20.823 0.632 -18.571 1.00 90.75 85 PRO A CA 1
ATOM 648 C C . PRO A 1 85 ? 21.608 1.580 -17.650 1.00 90.75 85 PRO A C 1
ATOM 650 O O . PRO A 1 85 ? 21.266 2.753 -17.476 1.00 90.75 85 PRO A O 1
ATOM 653 N N . VAL A 1 86 ? 22.683 1.081 -17.033 1.00 91.06 86 VAL A N 1
ATOM 654 C CA . VAL A 1 86 ? 23.524 1.874 -16.110 1.00 91.06 86 VAL A CA 1
ATOM 655 C C . VAL A 1 86 ? 24.080 3.129 -16.785 1.00 91.06 86 VAL A C 1
ATOM 657 O O . VAL A 1 86 ? 24.052 4.201 -16.187 1.00 91.06 86 VAL A O 1
ATOM 660 N N . ILE A 1 87 ? 24.460 3.004 -18.056 1.00 91.00 87 ILE A N 1
ATOM 661 C CA . ILE A 1 87 ? 24.964 4.082 -18.917 1.00 91.00 87 ILE A CA 1
ATOM 662 C C . ILE A 1 87 ? 23.908 5.134 -19.301 1.00 91.00 87 ILE A C 1
ATOM 664 O O . ILE A 1 87 ? 24.242 6.130 -19.929 1.00 91.00 87 ILE A O 1
ATOM 668 N N . ARG A 1 88 ? 22.638 4.941 -18.909 1.00 90.88 88 ARG A N 1
ATOM 669 C CA . ARG A 1 88 ? 21.503 5.850 -19.169 1.00 90.88 88 ARG A CA 1
ATOM 670 C C . ARG A 1 88 ? 21.199 6.115 -20.649 1.00 90.88 88 ARG A C 1
ATOM 672 O O . ARG A 1 88 ? 20.429 7.019 -20.957 1.00 90.88 88 ARG A O 1
ATOM 679 N N . THR A 1 89 ? 21.726 5.295 -21.549 1.00 89.94 89 THR A N 1
ATOM 680 C CA . THR A 1 89 ? 21.355 5.252 -22.964 1.00 89.94 89 THR A CA 1
ATOM 681 C C . THR A 1 89 ? 20.613 3.954 -23.259 1.00 89.94 89 THR A C 1
ATOM 683 O O . THR A 1 89 ? 20.815 2.942 -22.580 1.00 89.94 89 THR A O 1
ATOM 686 N N . LYS A 1 90 ? 19.701 3.984 -24.241 1.00 89.81 90 LYS A N 1
ATOM 687 C CA . LYS A 1 90 ? 19.060 2.755 -24.722 1.00 89.81 90 LYS A CA 1
ATOM 688 C C . LYS A 1 90 ? 20.134 1.817 -25.261 1.00 89.81 90 LYS A C 1
ATOM 690 O O . LYS A 1 90 ? 21.162 2.266 -25.756 1.00 89.81 90 LYS A O 1
ATOM 695 N N . PHE A 1 91 ? 19.874 0.522 -25.137 1.00 86.25 91 PHE A N 1
ATOM 696 C CA . PHE A 1 91 ? 20.756 -0.488 -25.694 1.00 86.25 91 PHE A CA 1
ATOM 697 C C . PHE A 1 91 ? 20.867 -0.294 -27.209 1.00 86.25 91 PHE A C 1
ATOM 699 O O . PHE A 1 91 ? 19.848 -0.167 -27.890 1.00 86.25 91 PHE A O 1
ATOM 706 N N . ASP A 1 92 ? 22.099 -0.235 -27.696 1.00 86.75 92 ASP A N 1
ATOM 707 C CA . ASP A 1 92 ? 22.408 -0.117 -29.113 1.00 86.75 92 ASP A CA 1
ATOM 708 C C . ASP 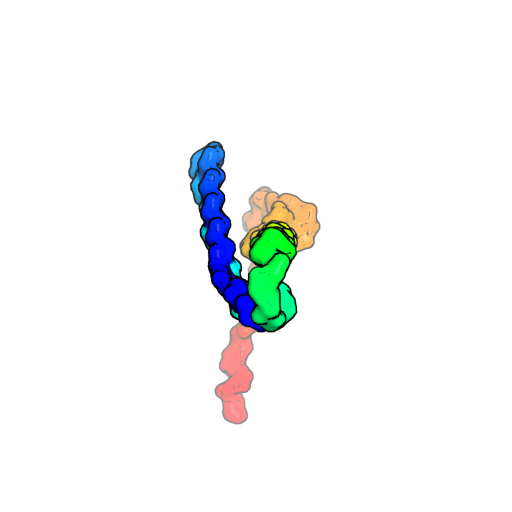A 1 92 ? 22.481 -1.524 -29.710 1.00 86.75 92 ASP A C 1
ATOM 710 O O . ASP A 1 92 ? 23.430 -2.272 -29.465 1.00 86.75 92 ASP A O 1
ATOM 714 N N . TRP A 1 93 ? 21.429 -1.904 -30.434 1.00 83.62 93 TRP A N 1
ATOM 715 C CA . TRP A 1 93 ? 21.330 -3.228 -31.041 1.00 83.62 93 TRP A CA 1
ATOM 716 C C . TRP A 1 93 ? 22.318 -3.409 -32.197 1.00 83.62 93 TRP A C 1
ATOM 718 O O . TRP A 1 93 ? 22.850 -4.509 -32.343 1.00 83.62 93 TRP A O 1
ATOM 728 N N . ASP A 1 94 ? 22.630 -2.353 -32.950 1.00 83.56 94 ASP A N 1
ATOM 729 C CA . ASP A 1 94 ? 23.517 -2.430 -34.117 1.00 83.56 94 ASP A CA 1
ATOM 730 C C . ASP A 1 94 ? 24.974 -2.662 -33.692 1.00 83.56 94 ASP A C 1
ATOM 732 O O . ASP A 1 94 ? 25.711 -3.431 -34.309 1.00 83.56 94 ASP A O 1
ATOM 736 N N . ASN A 1 95 ? 25.371 -2.061 -32.571 1.00 70.81 95 ASN A N 1
ATOM 737 C CA . ASN A 1 95 ? 26.717 -2.166 -32.006 1.00 70.81 95 ASN A CA 1
ATOM 738 C C . ASN A 1 95 ? 26.892 -3.382 -31.068 1.00 70.81 95 ASN A C 1
ATOM 740 O O . ASN A 1 95 ? 27.988 -3.660 -30.583 1.00 70.81 95 ASN A O 1
ATOM 744 N N . SER A 1 96 ? 25.817 -4.129 -30.792 1.00 65.38 96 SER A N 1
ATOM 745 C CA . SE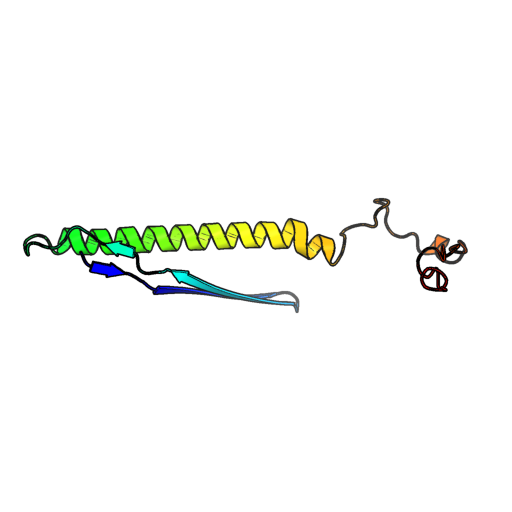R A 1 96 ? 25.837 -5.265 -29.856 1.00 65.38 96 SER A CA 1
ATOM 746 C C . SER A 1 96 ? 26.557 -6.511 -30.386 1.00 65.38 96 SER A C 1
ATOM 748 O O . SER A 1 96 ? 26.970 -7.359 -29.598 1.00 65.38 96 SER A O 1
ATOM 750 N N . LEU A 1 97 ? 26.734 -6.614 -31.707 1.00 61.66 97 LEU A N 1
ATOM 751 C CA . LEU A 1 97 ? 27.361 -7.759 -32.378 1.00 61.66 97 LEU A CA 1
ATOM 752 C C . LEU A 1 97 ? 28.885 -7.612 -32.541 1.00 61.66 97 LEU A C 1
ATOM 754 O O . LEU A 1 97 ? 29.558 -8.603 -32.817 1.00 61.66 97 LEU A O 1
ATOM 758 N N . SER A 1 98 ? 29.434 -6.401 -32.387 1.00 56.88 98 SER A N 1
ATOM 759 C CA . SER A 1 98 ? 30.831 -6.087 -32.735 1.00 56.88 98 SER A CA 1
ATOM 760 C C . SER A 1 98 ? 31.781 -5.927 -31.549 1.00 56.88 98 SER A C 1
ATOM 762 O O . SER A 1 98 ? 32.994 -6.003 -31.740 1.00 56.88 98 SER A O 1
ATOM 764 N N . HIS A 1 99 ? 31.2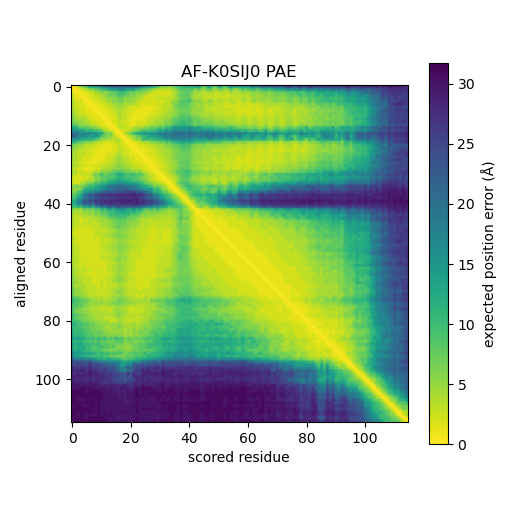77 -5.718 -30.328 1.00 57.84 99 HIS A N 1
ATOM 765 C CA . HIS A 1 99 ? 32.137 -5.605 -29.145 1.00 57.84 99 HIS A CA 1
ATOM 766 C C . HIS A 1 99 ? 32.340 -6.972 -28.505 1.00 57.84 99 HIS A C 1
ATOM 768 O O . HIS A 1 99 ? 31.449 -7.508 -27.846 1.00 57.84 99 HIS A O 1
ATOM 774 N N . HIS A 1 100 ? 33.539 -7.529 -28.679 1.00 54.59 100 HIS A N 1
ATOM 775 C CA . HIS A 1 100 ? 33.994 -8.665 -27.890 1.00 54.59 100 HIS A CA 1
ATOM 776 C C . HIS A 1 100 ? 34.017 -8.224 -26.422 1.00 54.59 100 HIS A C 1
ATOM 778 O O . HIS A 1 100 ? 34.873 -7.4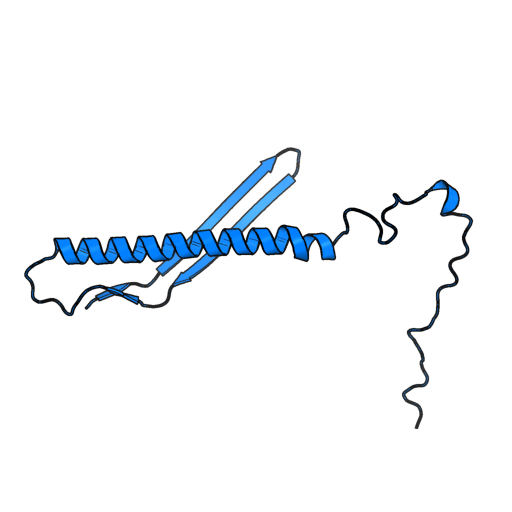48 -26.003 1.00 54.59 100 HIS A O 1
ATOM 784 N N . LEU A 1 101 ? 33.038 -8.670 -25.635 1.00 61.62 101 LEU A N 1
ATOM 785 C CA . LEU A 1 101 ? 33.074 -8.486 -24.192 1.00 61.62 101 LEU A CA 1
ATOM 786 C C . LEU A 1 101 ? 34.254 -9.306 -23.671 1.00 61.62 101 LEU A C 1
ATOM 788 O O . LEU A 1 101 ? 34.188 -10.536 -23.635 1.00 61.62 101 LEU A O 1
ATOM 792 N N . ASP A 1 102 ? 35.333 -8.638 -23.271 1.00 57.19 102 ASP A N 1
ATOM 793 C CA . ASP A 1 102 ? 36.316 -9.239 -22.379 1.00 57.19 102 ASP A CA 1
ATOM 794 C C . ASP A 1 102 ? 35.613 -9.455 -21.043 1.00 57.19 102 ASP A C 1
ATOM 796 O O . ASP A 1 102 ? 35.541 -8.581 -20.176 1.00 57.19 102 ASP A O 1
ATOM 800 N N . VAL A 1 103 ? 35.001 -10.630 -20.907 1.00 54.91 103 VAL A N 1
ATOM 801 C CA . VAL A 1 103 ? 34.453 -11.095 -19.642 1.00 54.91 103 VAL A CA 1
ATOM 802 C C . VAL A 1 103 ? 35.633 -11.166 -18.685 1.00 54.91 103 VAL A C 1
ATOM 804 O O . VAL A 1 103 ? 36.417 -12.117 -18.717 1.00 54.91 103 VAL A O 1
ATOM 807 N N . LEU A 1 104 ? 35.771 -10.148 -17.835 1.00 47.97 104 LEU A N 1
ATOM 808 C CA . LEU A 1 104 ? 36.653 -10.194 -16.682 1.00 47.97 104 LEU A CA 1
ATOM 809 C C . LEU A 1 104 ? 36.246 -11.421 -15.867 1.00 47.97 104 LEU A C 1
ATOM 811 O O . LEU A 1 104 ? 35.302 -11.404 -15.082 1.00 47.97 104 LEU A O 1
ATOM 815 N N . ARG A 1 105 ? 37.000 -12.504 -16.042 1.00 46.94 105 ARG A N 1
ATOM 816 C CA . ARG A 1 105 ? 36.971 -13.733 -15.241 1.00 46.94 105 ARG A CA 1
ATOM 817 C C . ARG A 1 105 ? 37.414 -13.489 -13.784 1.00 46.94 105 ARG A C 1
ATOM 819 O O . ARG A 1 105 ? 37.844 -14.417 -13.107 1.00 46.94 105 ARG A O 1
ATOM 826 N N . GLN A 1 106 ? 37.315 -12.259 -13.279 1.00 48.28 106 GLN A N 1
ATOM 827 C CA . GLN A 1 106 ? 37.594 -11.889 -11.894 1.00 48.28 106 GLN A CA 1
ATOM 828 C C . GLN A 1 106 ? 36.360 -12.178 -11.037 1.00 48.28 106 GLN A C 1
ATOM 830 O O . GLN A 1 106 ? 35.559 -11.306 -10.724 1.00 48.28 106 GLN A O 1
ATOM 835 N N . GLY A 1 107 ? 36.193 -13.445 -10.682 1.00 45.97 107 GLY A N 1
ATOM 836 C CA . GLY A 1 107 ? 35.146 -13.879 -9.755 1.00 45.97 107 GLY A CA 1
ATOM 837 C C . GLY A 1 107 ? 35.256 -15.345 -9.354 1.00 45.97 107 GLY A C 1
ATOM 838 O O . GLY A 1 107 ? 34.815 -15.720 -8.276 1.00 45.97 107 GLY A O 1
ATOM 839 N N . HIS A 1 108 ? 35.926 -16.168 -10.163 1.00 49.72 108 HIS A N 1
ATOM 840 C CA . HIS A 1 108 ? 36.275 -17.541 -9.802 1.00 49.72 108 HIS A CA 1
ATOM 841 C C . HIS A 1 108 ? 37.794 -17.711 -9.746 1.00 49.72 108 HIS A C 1
ATOM 843 O O . HIS A 1 108 ? 38.376 -18.486 -10.505 1.00 49.72 108 HIS A O 1
ATOM 849 N N . ASP A 1 109 ? 38.440 -17.010 -8.815 1.00 53.56 109 ASP A N 1
ATOM 850 C CA . ASP A 1 109 ? 39.771 -17.412 -8.365 1.00 53.56 109 ASP A CA 1
ATOM 851 C C . ASP A 1 109 ? 39.627 -18.732 -7.596 1.00 53.56 109 ASP A C 1
ATOM 853 O O . ASP A 1 109 ? 39.346 -18.772 -6.398 1.00 53.56 109 ASP A O 1
ATOM 857 N N . LYS A 1 110 ? 39.788 -19.851 -8.310 1.00 54.81 110 LYS A N 1
ATOM 858 C CA . LYS A 1 110 ? 39.723 -21.219 -7.766 1.00 54.81 110 LYS A CA 1
ATOM 859 C C . LYS A 1 110 ? 40.893 -21.562 -6.823 1.00 54.81 110 LYS A C 1
ATOM 861 O O . LYS A 1 110 ? 41.009 -22.708 -6.405 1.00 54.81 110 LYS A O 1
ATOM 866 N N . ASN A 1 111 ? 41.749 -20.594 -6.482 1.00 54.81 111 ASN A N 1
ATOM 867 C CA . ASN A 1 111 ? 42.996 -20.817 -5.746 1.00 54.81 111 ASN A CA 1
ATOM 868 C C . ASN A 1 111 ? 43.028 -20.236 -4.323 1.00 54.81 111 ASN A C 1
ATOM 870 O O . ASN A 1 111 ? 44.045 -20.381 -3.656 1.00 54.81 111 ASN A O 1
ATOM 874 N N . LYS A 1 112 ? 41.940 -19.650 -3.798 1.00 51.38 112 LYS A N 1
ATOM 875 C CA . LYS A 1 112 ? 41.925 -19.159 -2.400 1.00 51.38 112 LYS A CA 1
ATOM 876 C C . LYS A 1 112 ? 41.832 -20.252 -1.319 1.00 51.38 112 LYS A C 1
ATOM 878 O O . LYS A 1 112 ? 41.835 -19.924 -0.141 1.00 51.38 112 LYS A O 1
ATOM 883 N N . PHE A 1 113 ? 41.785 -21.531 -1.700 1.00 53.47 113 PHE A N 1
ATOM 884 C CA . PHE A 1 113 ? 41.699 -22.665 -0.768 1.00 53.47 113 PHE A CA 1
ATOM 885 C C . PHE A 1 113 ? 42.678 -23.795 -1.117 1.00 53.47 113 PHE A C 1
ATOM 887 O O . PHE A 1 113 ? 42.298 -24.964 -1.151 1.00 53.47 113 PHE A O 1
ATOM 894 N N . LYS A 1 114 ? 43.940 -23.468 -1.411 1.00 44.41 114 LYS A N 1
ATOM 895 C CA . LYS A 1 114 ? 45.014 -24.469 -1.422 1.00 44.41 114 LYS A CA 1
ATOM 896 C C . LYS A 1 114 ? 46.051 -24.117 -0.358 1.00 44.41 114 LYS A C 1
ATOM 898 O O . LYS A 1 114 ? 46.821 -23.194 -0.572 1.00 44.41 114 LYS A O 1
ATOM 903 N N . HIS A 1 115 ? 45.960 -24.899 0.723 1.00 46.06 115 HIS A N 1
ATOM 904 C CA . HIS A 1 115 ? 46.912 -25.208 1.798 1.00 46.06 115 HIS A CA 1
ATOM 905 C C . HIS A 1 115 ? 47.725 -24.069 2.411 1.00 46.06 115 HIS A C 1
ATOM 907 O O . HIS A 1 115 ? 48.687 -23.602 1.769 1.00 46.06 115 HIS A O 1
#

Nearest PDB structures (foldseek):
  7usy-assembly1_J  TM=4.826E-01  e=3.002E+00  Caenorhabditis elegans
  6u2w-assembly1_A  TM=4.232E-01  e=4.619E+00  Homo sapiens

Secondary structure (DSSP, 8-state):
-EEEEEEEEEEEEEEETTEEEEEEEEEEEEEEEESSSPPTT-HHHHHHHHHHHHHHHHHHHHHHHHHHHHHIIIIIHHHHS-SS-TTSS---SGGGGT-------TT--TTTT--

Organism: Thalassiosira oceanica (NCBI:txid159749)

Sequence (115 aa):
GGTVSGNTVVCTLAFESGANVQLHSTLSFDQVEVGPPTLLEDEALWAKSIIDRIRCMEDEAIEKLNSMFSEVSTTSLRRLRRVMPVIRTKFDWDNSLSHHLDVLRQGHDKNKFKH

Radius of gyration: 27.36 Å; Cα contacts (8 Å, |Δi|>4): 80; chains: 1; bounding box: 69×33×71 Å

pLDDT: mean 82.32, std 15.88, range [44.41, 95.94]

Solvent-accessible surface area (backbone atoms only — not comparable to full-atom values): 7369 Å² total; per-residue (Å²): 74,51,69,48,62,52,71,52,75,50,77,50,77,50,77,58,98,90,45,81,49,74,46,80,46,77,47,80,45,72,79,38,83,33,59,70,65,77,71,96,83,49,68,69,60,46,54,49,40,47,51,54,52,51,50,53,53,51,53,51,51,52,53,52,51,52,51,51,50,51,47,40,66,67,46,55,49,41,71,76,51,58,96,56,52,94,86,70,48,80,86,58,72,85,61,61,82,72,62,80,77,79,74,74,73,81,80,71,74,86,65,86,82,69,133

Mean predicted aligned error: 11.84 Å

Foldseek 3Di:
DDWDWDKDWDWDWDDDPNDTDIDTDIDTGDIDDFDDDDDPDPPPNRVVSVVVVVVVVVVVVVVVVVVVVVCCVPPVVCVVPNPDPPVRDHDDPVCPVPDDPPPPPPPCPVPPDDD